Protein AF-A0A377AL57-F1 (afdb_monomer)

Organism: Escherichia coli (NCBI:txid562)

Radius of gyration: 14.72 Å; Cα contacts (8 Å, |Δi|>4): 100; chains: 1; bounding box: 40×25×30 Å

pLDDT: mean 74.92, std 13.58, range [34.78, 90.94]

Foldseek 3Di:
DFWDWDKDFQQDDPPDDHGDIDIFIQGPPPGTPPLLVVQVVCVVVVQWDDPDQWIDHPNHTCDGHSVSVCSVVPD

Solvent-accessible surface area (backbone atoms only — not comparable to full-atom values): 4646 Å² total; per-residue (Å²): 138,76,58,47,84,44,77,49,69,40,81,77,52,95,88,54,85,55,65,50,73,50,73,47,44,34,32,79,94,79,40,70,46,58,68,59,47,50,51,54,50,29,44,73,71,63,60,30,48,71,65,85,58,32,38,28,46,90,87,44,78,55,33,64,39,84,80,46,51,51,71,77,73,80,121

Secondary structure (DSSP, 8-state):
--EEEEEEE----SSS-S--EEEEEEETTTEE-HHHHHHHHHHHTTSEEEETTEEEETTEEEEESTTTTTTTS--

Sequence (75 aa):
MVGSETRVKVVKNKIAAPFKQAEFQILYGEGINFYGELVDLGVKEKLIEKAGAWYSYKGEKIGQGKAECDCLAER

Nearest PDB structures (foldseek):
  3cmx-assembly2_D  TM=9.863E-01  e=1.672E-10  unclassified
  3cmw-assembly2_C  TM=9.875E-01  e=2.024E-10  Escherichia coli
  1n03-assembly1_A  TM=9.670E-01  e=1.899E-10  Escherichia coli
  4ppf-assembly1_A  TM=9.528E-01  e=8.692E-09  Mycobacterium tuberculosis
  4ppn-assembly1_A  TM=9.524E-01  e=1.195E-08  Mycobacterium tuberculosis

Structure (mmCIF, N/CA/C/O backbone):
data_AF-A0A377AL57-F1
#
_entry.id   AF-A0A377AL57-F1
#
loop_
_atom_site.group_PDB
_atom_site.id
_atom_site.type_symbol
_atom_site.label_atom_id
_atom_site.label_alt_id
_atom_site.label_comp_id
_atom_site.label_asym_id
_atom_site.label_entity_id
_atom_site.label_seq_id
_atom_site.pdbx_PDB_ins_code
_atom_site.Cartn_x
_atom_site.Cartn_y
_atom_site.Cartn_z
_atom_site.occupancy
_atom_site.B_iso_or_equiv
_atom_site.auth_seq_id
_atom_site.auth_comp_id
_atom_site.auth_asym_id
_atom_site.auth_atom_id
_atom_site.pdbx_PDB_model_num
ATOM 1 N N . MET A 1 1 ? -3.888 -13.844 -16.192 1.00 48.50 1 MET A N 1
ATOM 2 C CA . MET A 1 1 ? -2.682 -13.500 -15.406 1.00 48.50 1 MET A CA 1
ATOM 3 C C . MET A 1 1 ? -2.654 -11.985 -15.315 1.00 48.50 1 MET A C 1
ATOM 5 O O . MET A 1 1 ? -2.431 -11.356 -16.335 1.00 48.50 1 MET 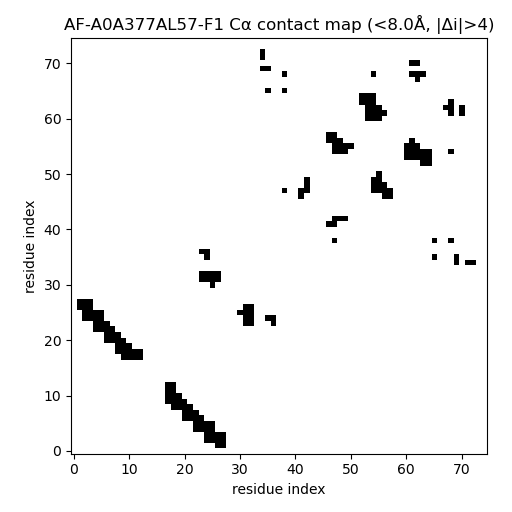A O 1
ATOM 9 N N . VAL A 1 2 ? -3.048 -11.413 -14.174 1.00 66.81 2 VAL A N 1
ATOM 10 C CA . VAL A 1 2 ? -3.524 -10.010 -14.095 1.00 66.81 2 VAL A CA 1
ATOM 11 C C . VAL A 1 2 ? -2.495 -9.022 -13.523 1.00 66.81 2 VAL A C 1
ATOM 13 O O . VAL A 1 2 ? -2.724 -7.824 -13.544 1.00 66.81 2 VAL A O 1
ATOM 16 N N . GLY A 1 3 ? -1.327 -9.490 -13.081 1.00 71.50 3 GLY A N 1
ATOM 17 C CA . GLY A 1 3 ? -0.230 -8.639 -12.615 1.00 71.50 3 GLY A CA 1
ATOM 18 C C . GLY A 1 3 ? 0.914 -9.451 -12.006 1.00 71.50 3 GLY A C 1
ATOM 19 O O . GLY A 1 3 ? 0.770 -10.657 -11.796 1.00 71.50 3 GLY A O 1
ATOM 20 N N . SER A 1 4 ? 2.045 -8.795 -11.747 1.00 84.31 4 SER A N 1
ATOM 21 C CA . SER A 1 4 ? 3.221 -9.347 -11.060 1.00 84.31 4 SER A CA 1
ATOM 22 C C . SER A 1 4 ? 3.468 -8.630 -9.739 1.00 84.31 4 SER A C 1
ATOM 24 O O . SER A 1 4 ? 3.538 -7.403 -9.696 1.00 84.31 4 SER A O 1
ATOM 26 N N . GLU A 1 5 ? 3.671 -9.391 -8.667 1.00 84.56 5 GLU A N 1
ATOM 27 C CA . GLU A 1 5 ? 4.179 -8.844 -7.410 1.00 84.56 5 GLU A CA 1
ATOM 28 C C . GLU A 1 5 ? 5.683 -8.585 -7.540 1.00 84.56 5 GLU A C 1
ATOM 30 O O . GLU A 1 5 ? 6.455 -9.475 -7.901 1.00 84.56 5 GLU A O 1
ATOM 35 N N . THR A 1 6 ? 6.095 -7.343 -7.296 1.00 85.69 6 THR A N 1
ATOM 36 C CA . THR A 1 6 ? 7.473 -6.887 -7.476 1.00 85.69 6 THR A CA 1
ATOM 37 C C . THR A 1 6 ? 8.017 -6.357 -6.159 1.00 85.69 6 THR A C 1
ATOM 39 O O . THR A 1 6 ? 7.441 -5.470 -5.531 1.00 85.69 6 THR A O 1
ATOM 42 N N . ARG A 1 7 ? 9.176 -6.881 -5.755 1.00 87.81 7 ARG A N 1
ATOM 43 C CA . ARG A 1 7 ? 9.918 -6.414 -4.582 1.00 87.81 7 ARG A CA 1
ATOM 44 C C . ARG A 1 7 ? 11.173 -5.678 -5.028 1.00 87.81 7 ARG A C 1
ATOM 46 O O . ARG A 1 7 ? 12.023 -6.247 -5.713 1.00 87.81 7 ARG A O 1
ATOM 53 N N . VAL A 1 8 ? 11.322 -4.431 -4.592 1.00 88.94 8 VAL A N 1
ATOM 54 C CA . VAL A 1 8 ? 12.479 -3.585 -4.907 1.00 88.94 8 VAL A CA 1
ATOM 55 C C . VAL A 1 8 ? 13.270 -3.298 -3.635 1.00 88.94 8 VAL A C 1
ATOM 57 O O . VAL A 1 8 ? 12.732 -2.833 -2.630 1.00 88.94 8 VAL A O 1
ATOM 60 N N . LYS A 1 9 ? 14.581 -3.557 -3.679 1.00 90.38 9 LYS A N 1
ATOM 61 C CA . LYS A 1 9 ? 15.516 -3.256 -2.587 1.00 90.38 9 LYS A CA 1
ATOM 62 C C . LYS A 1 9 ? 16.479 -2.156 -3.010 1.00 90.38 9 LYS A C 1
ATOM 64 O O . LYS A 1 9 ? 17.206 -2.298 -3.991 1.00 90.38 9 LYS A O 1
ATOM 69 N N . VAL A 1 10 ? 16.550 -1.089 -2.221 1.00 89.06 10 VAL A N 1
ATOM 70 C CA . VAL A 1 10 ?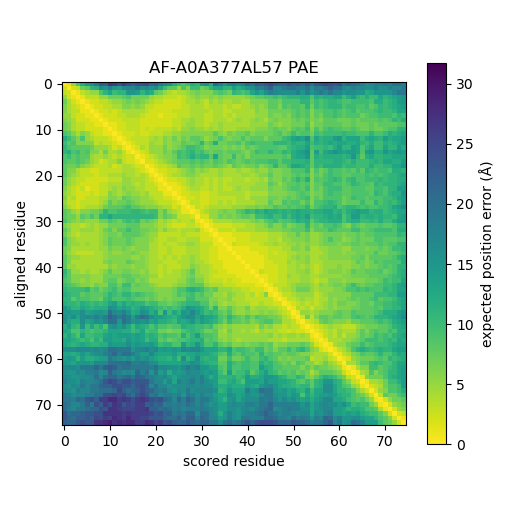 17.485 0.012 -2.474 1.00 89.06 10 VAL A CA 1
ATOM 71 C C . VAL A 1 10 ? 18.866 -0.370 -1.942 1.00 89.06 10 VAL A C 1
ATOM 73 O O . VAL A 1 10 ? 19.170 -0.182 -0.766 1.00 89.06 10 VAL A O 1
ATOM 76 N N . VAL A 1 11 ? 19.712 -0.939 -2.804 1.00 89.31 11 VAL A N 1
ATOM 77 C CA . VAL A 1 11 ? 21.049 -1.441 -2.423 1.00 89.31 11 VAL A CA 1
ATOM 78 C C . VAL A 1 11 ? 22.038 -0.310 -2.119 1.00 89.31 11 VAL A C 1
ATOM 80 O O . VAL A 1 11 ? 22.911 -0.464 -1.270 1.00 89.31 11 VAL A O 1
ATOM 83 N N . LYS A 1 12 ? 21.900 0.847 -2.773 1.00 88.06 12 LYS A N 1
ATOM 84 C CA . LYS A 1 12 ? 22.776 2.004 -2.566 1.00 88.06 12 LYS A CA 1
ATOM 85 C C . LYS A 1 12 ? 21.952 3.283 -2.592 1.00 88.06 12 LYS A C 1
ATOM 87 O O . LYS A 1 12 ? 21.280 3.561 -3.577 1.00 88.06 12 LYS A O 1
ATOM 92 N N . ASN A 1 13 ? 22.032 4.065 -1.521 1.00 88.44 13 ASN A N 1
ATOM 93 C CA . ASN A 1 13 ? 21.421 5.385 -1.422 1.00 88.44 13 ASN A CA 1
ATOM 94 C C . ASN A 1 13 ? 22.432 6.348 -0.785 1.00 88.44 13 ASN A C 1
ATOM 96 O O . ASN A 1 13 ? 23.051 6.000 0.217 1.00 88.44 13 ASN A O 1
ATOM 100 N N . LYS A 1 14 ? 22.637 7.524 -1.393 1.00 87.25 14 LYS A N 1
ATOM 101 C CA . LYS A 1 14 ? 23.525 8.584 -0.873 1.00 87.25 14 LYS A CA 1
ATOM 102 C C . LYS A 1 14 ? 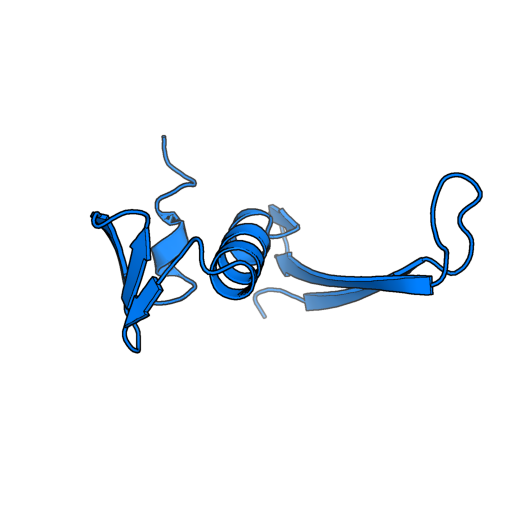22.772 9.701 -0.142 1.00 87.25 14 LYS A C 1
ATOM 104 O O . LYS A 1 14 ? 23.414 10.555 0.453 1.00 87.25 14 LYS A O 1
ATOM 109 N N . ILE A 1 15 ? 21.442 9.717 -0.228 1.00 90.94 15 ILE A N 1
ATOM 110 C CA . ILE A 1 15 ? 20.595 10.815 0.262 1.00 90.94 15 ILE A CA 1
ATOM 111 C C . ILE A 1 15 ? 19.881 10.414 1.558 1.00 90.94 15 ILE A C 1
ATOM 113 O O . ILE A 1 15 ? 19.698 11.236 2.447 1.00 90.94 15 ILE A O 1
ATOM 117 N N . ALA A 1 16 ? 19.501 9.144 1.692 1.00 89.25 16 ALA A N 1
ATOM 118 C CA . ALA A 1 16 ? 18.850 8.615 2.887 1.00 89.25 16 ALA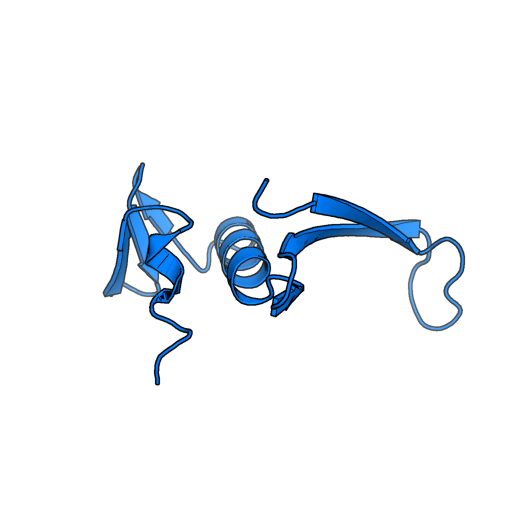 A CA 1
ATOM 119 C C . ALA A 1 16 ? 19.379 7.218 3.237 1.00 89.25 16 ALA A C 1
ATOM 121 O O . ALA A 1 16 ? 20.223 6.663 2.530 1.00 89.25 16 ALA A O 1
ATOM 122 N N . ALA A 1 17 ? 18.858 6.644 4.325 1.00 85.81 17 ALA A N 1
ATOM 123 C CA . ALA A 1 17 ? 19.245 5.319 4.798 1.00 85.81 17 ALA A CA 1
ATOM 124 C C . ALA A 1 17 ? 19.150 4.263 3.669 1.00 85.81 17 ALA A C 1
ATOM 126 O O . ALA A 1 17 ? 18.083 4.123 3.054 1.00 85.81 17 ALA A O 1
ATOM 127 N N . PRO A 1 18 ? 20.247 3.537 3.377 1.00 88.50 18 PRO A N 1
ATOM 128 C CA . PRO A 1 18 ? 20.250 2.466 2.388 1.00 88.50 18 PRO A CA 1
ATOM 129 C C . PRO A 1 18 ? 19.505 1.224 2.906 1.00 88.50 18 PRO A C 1
ATOM 131 O O . PRO A 1 18 ? 19.161 1.126 4.081 1.00 88.50 18 PRO A O 1
ATOM 134 N N . PHE A 1 19 ? 19.271 0.258 2.016 1.00 87.31 19 PHE A N 1
ATOM 135 C CA . PHE A 1 19 ? 18.688 -1.063 2.295 1.00 87.31 19 PHE A CA 1
ATOM 136 C C . PHE A 1 19 ? 17.206 -1.107 2.677 1.00 87.31 19 PHE A C 1
ATOM 138 O O . PHE A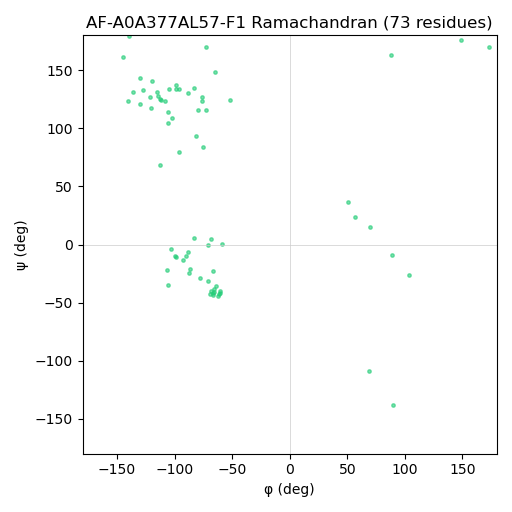 1 19 ? 16.720 -2.153 3.113 1.00 87.31 19 PHE A O 1
ATOM 145 N N . LYS A 1 20 ? 16.459 -0.027 2.436 1.00 87.75 20 LYS A N 1
ATOM 146 C CA . LYS A 1 20 ? 14.993 -0.067 2.489 1.00 87.75 20 LYS A CA 1
ATOM 147 C C . LYS A 1 20 ? 14.430 -0.976 1.390 1.00 87.75 20 LYS A C 1
ATOM 149 O O . LYS A 1 20 ? 15.019 -1.108 0.312 1.00 87.75 20 LYS A O 1
ATOM 154 N N . GLN A 1 21 ? 13.298 -1.601 1.694 1.00 87.19 21 GLN A N 1
ATOM 155 C CA . GLN A 1 21 ? 12.567 -2.502 0.806 1.00 87.19 21 GLN A CA 1
ATOM 156 C C . GLN A 1 21 ? 11.173 -1.925 0.561 1.00 87.19 21 GLN A C 1
ATOM 158 O O . GLN A 1 21 ? 10.577 -1.372 1.486 1.00 87.19 21 GLN A O 1
ATOM 163 N N . ALA A 1 22 ? 10.696 -2.044 -0.673 1.00 86.50 22 ALA A N 1
ATOM 164 C CA . ALA A 1 22 ? 9.340 -1.705 -1.082 1.00 86.50 22 ALA A CA 1
ATOM 165 C C . ALA A 1 22 ? 8.749 -2.882 -1.864 1.00 86.50 22 ALA A C 1
ATOM 167 O O . ALA A 1 22 ? 9.466 -3.562 -2.607 1.00 86.50 22 ALA A O 1
ATOM 168 N N . GLU A 1 23 ? 7.461 -3.127 -1.669 1.00 85.06 23 GLU A N 1
ATOM 169 C CA . GLU A 1 23 ? 6.717 -4.225 -2.280 1.00 85.06 23 GLU A CA 1
ATOM 170 C C . GLU A 1 23 ? 5.456 -3.647 -2.906 1.00 85.06 23 GLU A C 1
ATOM 172 O O . GLU A 1 23 ? 4.648 -3.047 -2.203 1.00 85.06 23 GLU A O 1
ATOM 177 N N . PHE A 1 24 ? 5.302 -3.824 -4.215 1.00 84.00 24 PHE A N 1
ATOM 178 C CA . PHE A 1 24 ? 4.149 -3.327 -4.957 1.00 84.00 24 PHE A CA 1
ATOM 179 C C . PHE A 1 24 ? 3.755 -4.287 -6.071 1.00 84.00 24 PHE A C 1
ATOM 181 O O . PHE A 1 24 ? 4.527 -5.142 -6.508 1.00 84.00 24 PHE A O 1
ATOM 188 N N . GLN A 1 25 ? 2.523 -4.140 -6.545 1.00 83.00 25 GLN A N 1
ATOM 189 C CA . GLN A 1 25 ? 1.994 -4.929 -7.649 1.00 83.00 25 GLN A CA 1
ATOM 190 C C . GLN A 1 25 ? 2.076 -4.123 -8.944 1.00 83.00 25 GLN A C 1
ATOM 192 O O . GLN A 1 25 ? 1.721 -2.946 -8.979 1.00 83.00 25 GLN A O 1
ATOM 197 N N . ILE A 1 26 ? 2.552 -4.764 -10.009 1.00 85.12 26 ILE A N 1
ATOM 198 C CA . ILE A 1 26 ? 2.567 -4.210 -11.362 1.00 85.12 26 ILE A CA 1
ATOM 199 C C . ILE A 1 26 ? 1.476 -4.915 -12.165 1.00 85.12 26 ILE A C 1
ATOM 201 O O . ILE A 1 26 ? 1.565 -6.120 -12.410 1.00 85.12 26 ILE A O 1
ATOM 205 N N . LEU A 1 27 ? 0.454 -4.169 -12.570 1.00 84.75 27 LEU A N 1
ATOM 206 C CA . LEU A 1 27 ? -0.604 -4.625 -13.464 1.00 84.75 27 LEU A CA 1
ATOM 207 C C . LEU A 1 27 ? -0.126 -4.498 -14.917 1.00 84.75 27 LEU A C 1
ATOM 209 O O . LEU A 1 27 ? 0.474 -3.495 -15.316 1.00 84.75 27 LEU A O 1
ATOM 213 N N . TYR A 1 28 ? -0.366 -5.529 -15.726 1.00 79.31 28 TYR A N 1
ATOM 214 C CA . TYR A 1 28 ? 0.035 -5.514 -17.133 1.00 79.31 28 TYR A CA 1
ATOM 215 C C . TYR A 1 28 ? -0.870 -4.564 -17.929 1.00 79.31 28 TYR A C 1
ATOM 217 O O . TYR A 1 28 ? -2.058 -4.828 -18.065 1.00 79.31 28 TYR A O 1
ATOM 225 N N . GLY A 1 29 ? -0.305 -3.483 -18.472 1.00 80.19 29 GLY A N 1
ATOM 226 C CA . GLY A 1 29 ? -1.028 -2.484 -19.275 1.00 80.19 29 GLY A CA 1
ATOM 227 C C . GLY A 1 29 ? -1.329 -1.174 -18.540 1.00 80.19 29 GLY A C 1
ATOM 228 O O . GLY A 1 29 ? -1.371 -0.133 -19.184 1.00 80.19 29 GLY A O 1
ATOM 229 N N . GLU A 1 30 ? -1.430 -1.205 -17.210 1.00 76.12 30 GLU A N 1
ATOM 230 C CA . GLU A 1 30 ? -1.662 -0.017 -16.365 1.00 76.12 30 GLU A CA 1
ATOM 231 C C . GLU A 1 30 ? -0.410 0.414 -15.585 1.00 76.12 30 GLU A C 1
ATOM 233 O O . GLU A 1 30 ? -0.262 1.579 -15.221 1.00 76.12 30 GLU A O 1
ATOM 238 N N . GLY A 1 31 ? 0.546 -0.498 -15.381 1.00 82.06 31 GLY A N 1
ATOM 239 C CA . GLY A 1 31 ? 1.787 -0.205 -14.672 1.00 82.06 31 GLY A CA 1
ATOM 240 C C . GLY A 1 31 ? 1.666 -0.447 -13.170 1.00 82.06 31 GLY A C 1
ATOM 241 O O . GLY A 1 31 ? 1.173 -1.485 -12.737 1.00 82.06 31 GLY A O 1
ATOM 242 N N . ILE A 1 32 ? 2.214 0.455 -12.357 1.00 81.88 32 ILE A N 1
ATOM 243 C CA . ILE A 1 32 ? 2.295 0.271 -10.902 1.00 81.88 32 ILE A CA 1
ATOM 244 C C . ILE A 1 32 ? 0.921 0.533 -10.278 1.00 81.88 32 ILE A C 1
ATOM 246 O O . ILE A 1 32 ? 0.359 1.611 -10.459 1.00 81.88 32 ILE A O 1
ATOM 250 N N . ASN A 1 33 ? 0.415 -0.416 -9.487 1.00 81.31 33 ASN A N 1
ATOM 251 C CA . ASN A 1 33 ? -0.818 -0.237 -8.727 1.00 81.31 33 ASN A CA 1
ATOM 252 C C . ASN A 1 33 ? -0.580 0.677 -7.510 1.00 81.31 33 ASN A C 1
ATOM 254 O O . ASN A 1 33 ? -0.327 0.217 -6.394 1.00 81.31 33 ASN A O 1
ATOM 258 N N . PHE A 1 34 ? -0.641 1.986 -7.751 1.00 79.12 34 PHE A N 1
ATOM 259 C CA . PHE A 1 34 ? -0.406 3.016 -6.741 1.00 79.12 34 PHE A CA 1
ATOM 260 C C . PHE A 1 34 ? -1.488 3.034 -5.650 1.00 79.12 34 PHE A C 1
ATOM 262 O O . PHE A 1 34 ? -1.177 3.116 -4.462 1.00 79.12 34 PHE A O 1
ATOM 269 N N . TYR A 1 35 ? -2.761 2.915 -6.035 1.00 78.44 35 TYR A N 1
ATOM 270 C CA . TYR A 1 35 ? -3.885 2.948 -5.097 1.00 78.44 35 TYR A CA 1
ATOM 271 C C . TYR A 1 35 ? -3.878 1.742 -4.153 1.00 78.44 35 TYR A C 1
ATOM 273 O O . TYR A 1 35 ? -4.103 1.892 -2.951 1.00 78.44 35 TYR A O 1
ATOM 281 N N . GLY A 1 36 ? -3.523 0.559 -4.659 1.00 78.94 36 GLY A N 1
ATOM 282 C CA . GLY A 1 36 ? -3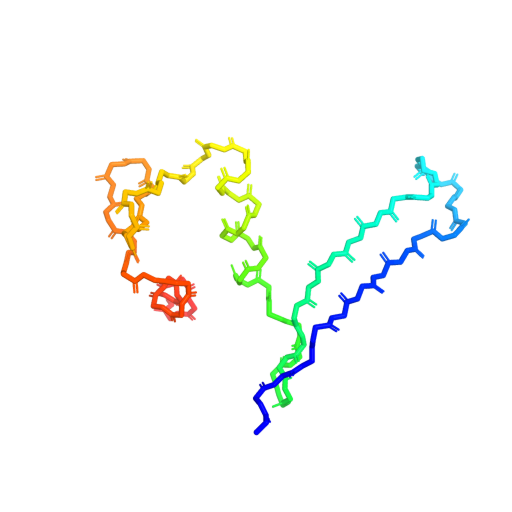.356 -0.638 -3.841 1.00 78.94 36 GLY A CA 1
ATOM 283 C C . GLY A 1 36 ? -2.268 -0.489 -2.772 1.00 78.94 36 GLY A C 1
ATOM 284 O O . GLY A 1 36 ? -2.471 -0.930 -1.638 1.00 78.94 36 GLY A O 1
ATOM 285 N N . GLU A 1 37 ? -1.144 0.161 -3.102 1.00 81.44 37 GLU A N 1
ATOM 286 C CA . GLU A 1 37 ? -0.079 0.465 -2.132 1.00 81.44 37 GLU A CA 1
ATOM 287 C C . GLU A 1 37 ? -0.541 1.505 -1.100 1.00 81.44 37 GLU A C 1
ATOM 289 O O . GLU A 1 37 ? -0.288 1.346 0.095 1.00 81.44 37 GLU A O 1
ATOM 294 N N . LEU A 1 38 ? -1.288 2.526 -1.533 1.00 80.06 38 LEU A N 1
ATOM 295 C CA . LEU A 1 38 ? -1.825 3.562 -0.650 1.00 80.06 38 LEU A CA 1
ATOM 296 C C . LEU A 1 38 ? -2.762 2.984 0.420 1.00 80.06 38 LEU A C 1
ATOM 298 O O . LEU A 1 38 ? -2.674 3.371 1.587 1.00 80.06 38 LEU A O 1
ATOM 302 N N . VAL A 1 39 ? -3.632 2.040 0.049 1.00 78.56 39 VAL A N 1
ATOM 303 C CA . VAL A 1 39 ? -4.518 1.368 1.012 1.00 78.56 39 VAL A CA 1
ATOM 304 C C . VAL A 1 39 ? -3.714 0.512 1.991 1.00 78.56 39 VAL A C 1
ATOM 306 O O . VAL A 1 39 ? -3.989 0.540 3.190 1.00 78.56 39 VAL A O 1
ATOM 309 N N . ASP A 1 40 ? -2.704 -0.221 1.517 1.00 79.88 40 ASP A N 1
ATOM 310 C CA . ASP A 1 40 ? -1.858 -1.059 2.378 1.00 79.88 40 ASP A CA 1
ATOM 311 C C . ASP A 1 40 ? -1.093 -0.211 3.407 1.00 79.88 40 ASP A C 1
ATOM 313 O O . ASP A 1 40 ? -1.108 -0.493 4.611 1.00 79.88 40 ASP A O 1
ATOM 317 N N . LEU A 1 41 ? -0.521 0.906 2.949 1.00 82.81 41 LEU A N 1
ATOM 318 C CA . LEU A 1 41 ? 0.164 1.866 3.805 1.00 82.81 41 LEU A CA 1
ATOM 319 C C . LEU A 1 41 ? -0.805 2.545 4.783 1.00 82.81 41 LEU A C 1
ATOM 321 O O . LEU A 1 41 ? -0.486 2.692 5.961 1.00 82.81 41 LEU A O 1
ATOM 325 N N . GLY A 1 42 ? -2.008 2.905 4.332 1.00 82.25 42 GLY A N 1
ATOM 326 C CA . GLY A 1 42 ? -3.038 3.511 5.176 1.00 82.25 42 GLY A CA 1
ATOM 327 C C . GLY A 1 42 ? -3.539 2.580 6.283 1.00 82.25 42 GLY A C 1
ATOM 328 O O . GLY A 1 42 ? -3.784 3.038 7.400 1.00 82.25 42 GLY A O 1
ATOM 329 N N . VAL A 1 43 ? -3.633 1.273 6.019 1.00 81.38 43 VAL A N 1
ATOM 330 C CA . VAL A 1 43 ? -3.937 0.265 7.050 1.00 81.38 43 VAL A CA 1
ATOM 331 C C . VAL A 1 43 ? -2.769 0.116 8.023 1.00 81.38 43 VAL A C 1
ATOM 333 O O . VAL A 1 43 ? -2.980 0.059 9.237 1.00 81.38 43 VAL A O 1
ATOM 336 N N . LYS A 1 44 ? -1.532 0.087 7.516 1.00 82.50 44 LYS A N 1
ATOM 337 C CA . LYS A 1 44 ? -0.324 -0.025 8.343 1.00 82.50 44 LYS A CA 1
ATOM 338 C C . LYS A 1 44 ? -0.163 1.154 9.307 1.00 82.50 44 LYS A C 1
ATOM 340 O O . LYS A 1 44 ? 0.130 0.942 10.482 1.00 82.50 44 LYS A O 1
ATOM 345 N N . GLU A 1 45 ? -0.424 2.367 8.831 1.00 83.69 45 GLU A N 1
ATOM 346 C CA . GLU A 1 45 ? -0.359 3.604 9.620 1.00 83.69 45 GLU A CA 1
ATOM 347 C C . GLU A 1 45 ? -1.642 3.869 10.435 1.00 83.69 45 GLU A C 1
ATOM 349 O O . GLU A 1 45 ? -1.766 4.915 11.071 1.00 83.69 45 GLU A O 1
ATOM 354 N N . LYS A 1 46 ? -2.603 2.928 10.448 1.00 78.38 46 LYS A N 1
ATOM 355 C CA . LYS A 1 46 ? -3.902 3.025 11.150 1.00 78.38 46 LYS A CA 1
ATOM 356 C C . LYS A 1 46 ? -4.755 4.238 10.755 1.00 78.38 46 LYS A C 1
ATOM 358 O O . LYS A 1 46 ? -5.617 4.670 11.517 1.00 78.38 46 LYS A O 1
ATOM 363 N N . LEU A 1 47 ? -4.532 4.785 9.564 1.00 76.69 47 LEU A N 1
ATOM 364 C CA . LEU A 1 47 ? -5.366 5.838 8.982 1.00 76.69 47 LEU A CA 1
ATOM 365 C C . LEU A 1 47 ? -6.660 5.256 8.400 1.00 76.69 47 LEU A C 1
ATOM 367 O O . LEU A 1 47 ? -7.683 5.938 8.354 1.00 76.69 47 LEU A O 1
ATOM 371 N N . ILE A 1 48 ? -6.596 3.998 7.960 1.00 76.81 48 ILE A N 1
ATOM 372 C CA . ILE A 1 48 ? -7.714 3.223 7.430 1.00 76.81 48 I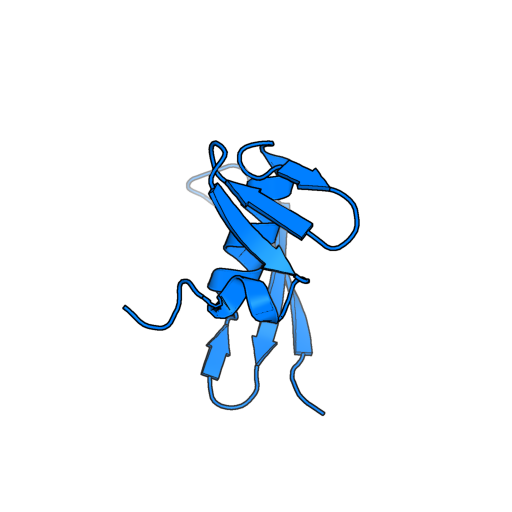LE A CA 1
ATOM 373 C C . ILE A 1 48 ? -8.026 2.094 8.413 1.00 76.81 48 ILE A C 1
ATOM 375 O O . ILE A 1 48 ? -7.159 1.279 8.738 1.00 76.81 48 ILE A O 1
ATOM 379 N N . GLU A 1 49 ? -9.271 2.028 8.874 1.00 76.31 49 GLU A N 1
ATOM 380 C CA . GLU A 1 49 ? -9.753 0.952 9.733 1.00 76.31 49 GLU A CA 1
ATOM 381 C C . GLU A 1 49 ? -10.276 -0.207 8.886 1.00 76.31 49 GLU A C 1
ATOM 383 O O . GLU A 1 49 ? -11.080 -0.023 7.970 1.00 76.31 49 GLU A O 1
ATOM 388 N N . LYS A 1 50 ? -9.825 -1.422 9.208 1.00 73.44 50 LYS A N 1
ATOM 389 C CA . LYS A 1 50 ? -10.253 -2.649 8.536 1.00 73.44 50 LYS A CA 1
ATOM 390 C C . LYS A 1 50 ? -11.196 -3.441 9.439 1.00 73.44 50 LYS A C 1
ATOM 392 O O . LYS A 1 50 ? -10.753 -4.117 10.367 1.00 73.44 50 LYS A O 1
ATOM 397 N N . ALA A 1 51 ? -12.488 -3.408 9.131 1.00 74.50 51 ALA A N 1
ATOM 398 C CA . ALA A 1 51 ? -13.507 -4.234 9.773 1.00 74.50 51 ALA A CA 1
ATOM 399 C C . ALA A 1 51 ? -13.767 -5.487 8.917 1.00 74.50 51 ALA A C 1
ATOM 401 O O . ALA A 1 51 ? -14.708 -5.558 8.124 1.00 74.50 51 ALA A O 1
ATOM 402 N N . GLY A 1 52 ? -12.884 -6.482 9.035 1.00 75.75 52 GLY A N 1
ATOM 403 C CA . GLY A 1 52 ? -12.966 -7.719 8.252 1.00 75.75 52 GLY A CA 1
ATOM 404 C C . GLY A 1 52 ? -12.682 -7.483 6.765 1.00 75.75 52 GLY A C 1
ATOM 405 O O . GLY A 1 52 ? -11.537 -7.235 6.390 1.00 75.75 52 GLY A O 1
ATOM 406 N N . ALA A 1 53 ? -13.713 -7.583 5.923 1.00 68.19 53 ALA A N 1
ATOM 407 C CA . ALA A 1 53 ? -13.631 -7.280 4.491 1.00 68.19 53 ALA A CA 1
ATOM 408 C C . ALA A 1 53 ? -13.902 -5.799 4.165 1.00 68.19 53 ALA A C 1
ATOM 410 O O . ALA A 1 53 ? -13.749 -5.406 3.016 1.00 68.19 53 ALA A O 1
ATOM 411 N N . TRP A 1 54 ? -14.294 -4.983 5.147 1.00 70.50 54 TRP A N 1
ATOM 412 C CA . TRP A 1 54 ? -14.650 -3.579 4.943 1.00 70.50 54 TRP A CA 1
ATOM 413 C C . TRP A 1 54 ? -13.504 -2.642 5.301 1.00 70.50 54 TRP A C 1
ATOM 415 O O . TRP A 1 54 ? -12.864 -2.814 6.343 1.00 70.50 54 TRP A O 1
ATOM 425 N N . TYR A 1 55 ? -13.295 -1.633 4.459 1.00 75.94 55 TYR A N 1
ATOM 426 C CA . TYR A 1 55 ? -12.370 -0.535 4.708 1.00 75.94 55 TYR A CA 1
ATOM 427 C C . TYR A 1 55 ? -13.166 0.726 5.071 1.00 75.94 55 TYR A C 1
ATOM 429 O O . TYR A 1 55 ? -14.156 1.067 4.414 1.00 75.94 55 TYR A O 1
ATOM 437 N N . SER A 1 56 ? -12.727 1.419 6.119 1.00 73.12 56 SER A N 1
ATOM 438 C CA . SER A 1 56 ? -13.301 2.683 6.582 1.00 73.12 56 SER A CA 1
ATOM 439 C C . SER A 1 56 ? -12.200 3.727 6.713 1.00 73.12 56 SER A C 1
ATOM 441 O O . SER A 1 56 ? -11.158 3.462 7.313 1.00 73.12 56 SER A O 1
ATOM 443 N N . TYR A 1 57 ? -12.429 4.929 6.196 1.00 71.44 57 TYR A N 1
ATOM 444 C CA . TYR A 1 57 ? -11.517 6.059 6.340 1.00 71.44 57 TYR A CA 1
ATOM 445 C C . TYR A 1 57 ? -12.247 7.201 7.040 1.00 71.44 57 TYR A C 1
ATOM 447 O O . TYR A 1 57 ? -13.248 7.707 6.542 1.00 71.44 57 TYR A O 1
ATOM 455 N N . LYS A 1 58 ? -11.768 7.586 8.231 1.00 70.25 58 LYS A N 1
ATOM 456 C CA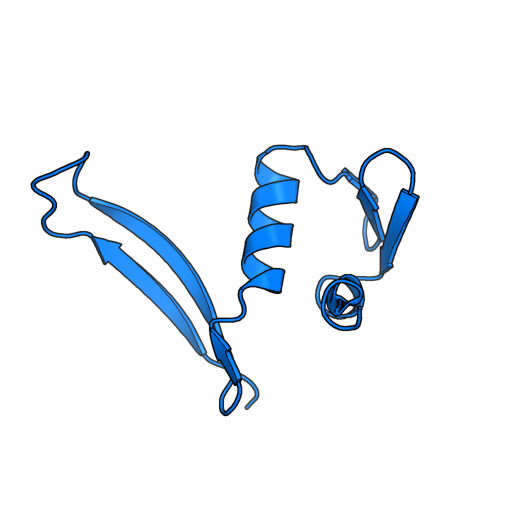 . LYS A 1 58 ? -12.333 8.687 9.041 1.00 70.25 58 LYS A CA 1
ATOM 457 C C . LYS A 1 58 ? -13.857 8.603 9.263 1.00 70.25 58 LYS A C 1
ATOM 459 O O . LYS A 1 58 ? -14.537 9.622 9.298 1.00 70.25 58 LYS A O 1
ATOM 464 N N . GLY A 1 59 ? -14.386 7.390 9.429 1.00 69.00 59 GLY A N 1
ATOM 465 C CA . GLY A 1 59 ? -15.813 7.142 9.667 1.00 69.00 59 GLY A CA 1
ATOM 466 C C . GLY A 1 59 ? -16.665 6.970 8.405 1.00 69.00 59 GLY A C 1
ATOM 467 O O . GLY A 1 59 ? -17.808 6.531 8.519 1.00 69.00 59 GLY A O 1
ATOM 468 N N . GLU A 1 60 ? -16.119 7.229 7.214 1.00 68.19 60 GLU A N 1
ATOM 469 C CA . GLU A 1 60 ? -16.789 6.966 5.938 1.00 68.19 60 GLU A CA 1
ATOM 470 C C . GLU A 1 60 ? -16.346 5.604 5.380 1.00 68.19 60 GLU A C 1
ATOM 472 O O . GLU A 1 60 ? -15.162 5.250 5.412 1.00 68.19 60 GLU A O 1
ATOM 477 N N . LYS A 1 61 ? -17.304 4.790 4.920 1.00 66.75 61 LYS A N 1
ATOM 478 C CA . LYS A 1 61 ? -17.024 3.457 4.368 1.00 66.75 61 LYS A CA 1
ATOM 479 C C . LYS A 1 61 ? -16.545 3.606 2.928 1.00 66.75 61 LYS A C 1
ATOM 481 O O . LYS A 1 61 ? -17.312 4.042 2.079 1.00 66.75 61 LYS A O 1
ATOM 486 N N . ILE A 1 62 ? -15.300 3.214 2.676 1.00 69.50 62 ILE A N 1
ATOM 487 C CA . ILE A 1 62 ? -14.628 3.347 1.372 1.00 69.50 62 ILE A CA 1
ATOM 488 C C . ILE A 1 62 ? -14.777 2.102 0.487 1.00 69.50 62 ILE A C 1
ATOM 490 O O . ILE A 1 62 ? -14.525 2.191 -0.701 1.00 69.50 62 ILE A O 1
ATOM 494 N N . GLY A 1 63 ? -15.228 0.956 1.012 1.00 64.50 63 GLY A N 1
ATOM 495 C CA . GLY A 1 63 ? -15.606 -0.189 0.167 1.00 64.50 63 GLY A CA 1
ATOM 496 C C . GLY A 1 63 ? -15.376 -1.565 0.789 1.00 64.50 63 GLY A C 1
ATOM 497 O O . GLY A 1 63 ? -14.842 -1.686 1.902 1.00 64.50 63 GLY A O 1
ATOM 498 N N . GLN A 1 64 ? -15.794 -2.609 0.061 1.00 60.03 64 GLN A N 1
ATOM 499 C CA . GLN A 1 64 ? -15.615 -4.008 0.444 1.00 60.03 64 GLN A CA 1
ATOM 500 C C . GLN A 1 64 ? -14.461 -4.657 -0.343 1.00 60.03 64 GLN A C 1
ATOM 502 O O . GLN A 1 64 ? -14.570 -5.004 -1.513 1.00 60.03 64 GLN A O 1
ATOM 507 N N . GLY A 1 65 ? -13.351 -4.931 0.339 1.00 59.72 65 GLY A N 1
ATOM 508 C CA . GLY A 1 65 ? -12.204 -5.644 -0.223 1.00 59.72 65 GLY A CA 1
ATOM 509 C C . GLY A 1 65 ? -11.177 -4.741 -0.916 1.00 59.72 65 GLY A C 1
ATOM 510 O O . GLY A 1 65 ? -11.431 -3.590 -1.248 1.00 59.72 65 GLY A O 1
ATOM 511 N N . LYS A 1 66 ? -9.971 -5.289 -1.125 1.00 56.56 66 LYS A N 1
ATOM 512 C CA . LYS A 1 66 ? -8.811 -4.561 -1.678 1.00 56.56 66 LYS A CA 1
ATOM 513 C C . LYS A 1 66 ? -9.011 -4.137 -3.144 1.00 56.56 66 LYS A C 1
ATOM 515 O O . LYS A 1 66 ? -8.354 -3.208 -3.582 1.00 56.56 66 LYS A O 1
ATOM 520 N N . ALA A 1 67 ? -9.904 -4.822 -3.865 1.00 55.47 67 ALA A N 1
ATOM 521 C CA . ALA A 1 67 ? -10.228 -4.556 -5.267 1.00 55.47 67 ALA A CA 1
ATOM 522 C C . ALA A 1 67 ? -11.343 -3.511 -5.457 1.00 55.47 67 ALA A C 1
ATOM 524 O O . ALA A 1 67 ? -11.385 -2.876 -6.496 1.00 55.47 67 ALA A O 1
ATOM 525 N N . GLU A 1 68 ? -12.234 -3.321 -4.476 1.00 51.47 68 GLU A N 1
ATOM 526 C CA . GLU A 1 68 ? -13.329 -2.335 -4.561 1.00 51.47 68 GLU A CA 1
ATOM 527 C C . GLU A 1 68 ? -12.995 -1.022 -3.837 1.00 51.47 68 GLU A C 1
ATOM 529 O O . GLU A 1 68 ? -13.651 -0.005 -4.028 1.00 51.47 68 GLU A O 1
ATOM 534 N N . CYS A 1 69 ? -11.905 -1.006 -3.062 1.00 50.19 69 CYS A N 1
ATOM 535 C CA . CYS A 1 69 ? -11.294 0.226 -2.558 1.00 50.19 69 CYS A CA 1
ATOM 536 C C . CYS A 1 69 ? -10.645 1.079 -3.673 1.00 50.19 69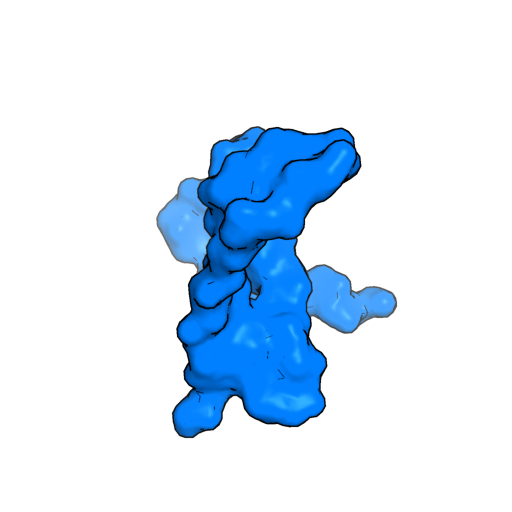 CYS A C 1
ATOM 538 O O . CYS A 1 69 ? -10.021 2.099 -3.381 1.00 50.19 69 CYS A O 1
ATOM 540 N N . ASP A 1 70 ? -10.797 0.665 -4.936 1.00 48.81 70 ASP A N 1
ATOM 541 C CA . ASP A 1 70 ? -10.445 1.409 -6.148 1.00 48.81 70 ASP A CA 1
ATOM 542 C C . ASP A 1 70 ? -11.387 2.602 -6.406 1.00 48.81 70 ASP A C 1
ATOM 544 O O . ASP A 1 70 ? -11.166 3.392 -7.314 1.00 48.81 70 ASP A O 1
ATOM 548 N N . CYS A 1 71 ? -12.394 2.831 -5.551 1.00 44.38 71 CYS A N 1
ATOM 549 C CA . CYS A 1 71 ? -13.287 3.995 -5.611 1.00 44.38 71 CYS A CA 1
ATOM 550 C C . CYS A 1 71 ? -12.580 5.371 -5.495 1.00 44.38 71 CYS A C 1
ATOM 552 O O . CYS A 1 71 ? -13.242 6.408 -5.499 1.00 44.38 71 CYS A O 1
ATOM 554 N N . LEU A 1 72 ? -11.249 5.402 -5.354 1.00 45.91 72 LEU A N 1
ATOM 555 C CA . LEU A 1 72 ? -10.408 6.601 -5.436 1.00 45.91 72 LEU A CA 1
ATOM 556 C C . LEU A 1 72 ? -9.905 6.901 -6.865 1.00 45.91 72 LEU A C 1
ATOM 558 O O . LEU A 1 72 ? -9.327 7.971 -7.064 1.00 45.91 72 LEU A O 1
ATOM 562 N N . ALA A 1 73 ? -10.090 5.992 -7.830 1.00 44.59 73 ALA A N 1
ATOM 563 C CA . ALA A 1 73 ? -9.605 6.130 -9.206 1.00 44.59 73 ALA A CA 1
ATOM 564 C C . ALA A 1 73 ? -10.569 6.896 -10.138 1.00 44.59 73 ALA A C 1
ATOM 566 O O . ALA A 1 73 ? -10.122 7.468 -11.128 1.00 44.59 73 ALA A O 1
ATOM 567 N N . GLU A 1 74 ? -11.864 6.980 -9.811 1.00 34.78 74 GLU A N 1
ATOM 568 C CA . GLU A 1 74 ? -12.874 7.665 -10.638 1.00 34.78 74 GLU A CA 1
ATOM 569 C C . GLU A 1 74 ? -13.439 8.925 -9.964 1.00 34.78 74 GLU A C 1
ATOM 571 O O . GLU A 1 74 ? -14.617 9.007 -9.603 1.00 34.78 74 GLU A O 1
ATOM 576 N N . ARG A 1 75 ? -12.589 9.948 -9.825 1.00 42.34 75 ARG A N 1
ATOM 577 C CA . ARG A 1 75 ? -13.045 11.334 -9.669 1.00 42.34 75 ARG A CA 1
ATOM 578 C C . ARG A 1 75 ? -12.252 12.287 -10.547 1.00 42.34 75 ARG A C 1
ATOM 580 O O . ARG A 1 75 ? -11.019 12.108 -10.635 1.00 42.34 75 ARG A O 1
#

InterPro domains:
  IPR013765 DNA recombination and repair protein RecA [PR00142] (8-37)
  IPR013765 DNA recombination and repair protein RecA [PR00142] (62-75)
  IPR013765 DNA recombination and repair protein RecA [PTHR45900] (2-69)
  IPR020587 DNA recombination and repair protein RecA, monomer-monomer interface [PS50163] (1-37)
  IPR023400 DNA recombination and repair protein RecA, C-terminal, superfamily [SSF54752] (35-68)
  IPR027417 P-loop containing nucleoside triphosphate hydrolase [G3DSA:3.40.50.300] (1-33)
  IPR049261 RecA-like, C-terminal [PF21096] (36-68)
  IPR049428 RecA-like, N-terminal [PF00154] (1-33)

Mean predicted aligned error: 8.85 Å